Protein AF-A0A7S3FKB0-F1 (afdb_monomer)

Nearest PDB structures (foldseek):
  8jdp-assembly1_A  TM=9.686E-01  e=9.813E-08  Mus musculus
  8jdz-assembly1_A  TM=9.689E-01  e=1.049E-07  Mus musculus
  8jdx-assembly1_A  TM=9.694E-01  e=1.122E-07  Mus musculus
  8jdu-assembly1_A  TM=9.691E-01  e=1.567E-07  Mus musculus
  8jdt-assembly1_A  TM=9.195E-01  e=1.567E-07  Mus musculus

Sequence (103 aa):
MRAHSVDEGLHAACDAHAPHVVALPRSTEEVSRAVQLAAERRVPVVPFGAGTSLEGHIHALAGGLSVDTSRMDSVMAVHEADLTCTVQAGVRRKALNEHLRDR

pLDDT: mean 91.94, std 9.39, range [60.53, 98.56]

Foldseek 3Di:
DLLLQAEPAPPPSDPLQAAPEEDADQDPVSVVVQVVVCVVVVFDEQEDEPRHDHPRSRGNNVHGYYYYQLNQADWPADDVVVRDTDGGPRHDPVNVCVVPVPD

InterPro domains:
  IPR006094 FAD linked oxidase, N-terminal [PF01565] (19-101)
  IPR016166 FAD-binding domain, PCMH-type [PS51387] (14-103)
  IPR016169 FAD-binding, type PCMH, subdomain 2 [G3DSA:3.30.465.10] (2-103)
  IPR036318 FAD-binding, type PCMH-like superfamily [SSF56176] (15-102)

Mean predicted aligned error: 4.15 Å

Organism: NCBI:txid676789

Radius of gyration: 15.7 Å; Cα contacts (8 Å, |Δi|>4): 18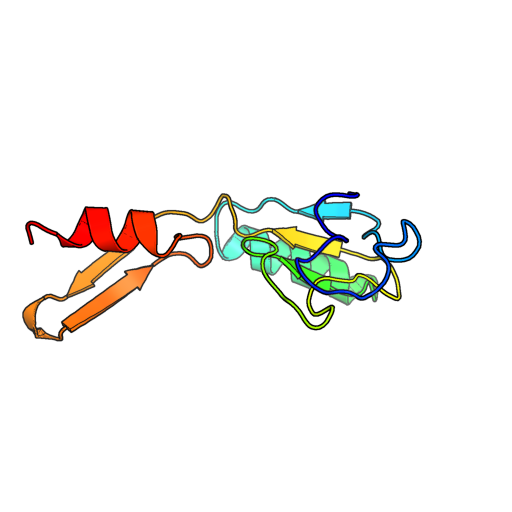7; chains: 1; bounding box: 36×21×45 Å

Structure (mmCIF, N/CA/C/O backbone):
data_AF-A0A7S3FKB0-F1
#
_entry.id   AF-A0A7S3FKB0-F1
#
loop_
_atom_site.group_PDB
_atom_site.id
_atom_site.type_symbol
_atom_site.label_atom_id
_atom_site.label_alt_id
_atom_site.label_comp_id
_atom_site.label_asym_id
_atom_site.label_entity_id
_atom_site.label_seq_id
_atom_site.pdbx_PDB_ins_code
_atom_site.Cartn_x
_atom_site.Cartn_y
_atom_site.Cartn_z
_atom_site.occupancy
_atom_site.B_iso_or_equiv
_atom_site.auth_seq_id
_atom_site.auth_comp_id
_atom_site.auth_asym_id
_atom_site.auth_atom_id
_atom_site.pdbx_PDB_model_num
ATOM 1 N N . MET A 1 1 ? 7.151 10.790 -7.720 1.00 72.25 1 MET A N 1
ATOM 2 C CA . MET A 1 1 ? 8.064 9.719 -8.178 1.00 72.25 1 MET A CA 1
ATOM 3 C C . MET A 1 1 ? 9.264 9.578 -7.256 1.00 72.25 1 MET A C 1
ATOM 5 O O . MET A 1 1 ? 9.337 8.545 -6.621 1.00 72.25 1 MET A O 1
ATOM 9 N N . ARG A 1 2 ? 10.113 10.603 -7.064 1.00 72.75 2 ARG A N 1
ATOM 10 C CA . ARG A 1 2 ? 11.293 10.525 -6.170 1.00 72.75 2 ARG A CA 1
ATOM 11 C C . ARG A 1 2 ? 10.998 10.055 -4.735 1.00 72.75 2 ARG A C 1
ATOM 13 O O . ARG A 1 2 ? 11.724 9.237 -4.202 1.00 72.75 2 ARG A O 1
ATOM 20 N N . ALA A 1 3 ? 9.896 10.494 -4.122 1.00 81.88 3 ALA A N 1
ATOM 21 C CA . ALA A 1 3 ? 9.503 10.013 -2.786 1.00 81.88 3 ALA A CA 1
ATOM 22 C C . ALA A 1 3 ? 9.214 8.493 -2.720 1.00 81.88 3 ALA A C 1
ATOM 24 O O . ALA A 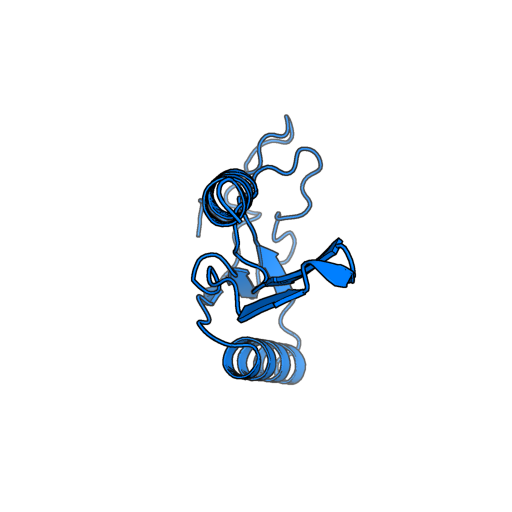1 3 ? 9.215 7.927 -1.640 1.00 81.88 3 ALA A O 1
ATOM 25 N N . HIS A 1 4 ? 8.993 7.839 -3.866 1.00 83.75 4 HIS A N 1
ATOM 26 C CA . HIS A 1 4 ? 8.727 6.400 -3.991 1.00 83.75 4 HIS A CA 1
ATOM 27 C C . HIS A 1 4 ? 9.962 5.627 -4.473 1.00 83.75 4 HIS A C 1
ATOM 29 O O . HIS A 1 4 ? 9.834 4.538 -5.018 1.00 83.75 4 HIS A O 1
ATOM 35 N N . SER A 1 5 ? 11.148 6.221 -4.337 1.00 80.88 5 SER A N 1
ATOM 36 C CA . SER A 1 5 ? 12.445 5.613 -4.655 1.00 80.88 5 SER A CA 1
ATOM 37 C C . SER A 1 5 ? 13.516 5.937 -3.621 1.00 80.88 5 SER A C 1
ATOM 39 O O . SER A 1 5 ? 14.697 5.719 -3.872 1.00 80.88 5 SER A O 1
ATOM 41 N N . VAL A 1 6 ? 13.100 6.519 -2.496 1.00 83.81 6 VAL A N 1
ATOM 42 C CA . VAL A 1 6 ? 13.949 6.843 -1.356 1.00 83.81 6 VAL A CA 1
ATOM 43 C C . VAL A 1 6 ? 13.384 6.100 -0.167 1.00 83.81 6 VAL A C 1
ATOM 45 O O . VAL A 1 6 ? 12.209 6.279 0.155 1.00 83.81 6 VAL A O 1
ATOM 48 N N . ASP A 1 7 ? 14.223 5.288 0.458 1.00 80.62 7 ASP A N 1
ATOM 49 C CA . ASP A 1 7 ? 13.972 4.730 1.776 1.00 80.62 7 ASP A CA 1
ATOM 50 C C . ASP A 1 7 ? 14.973 5.291 2.802 1.00 80.62 7 ASP A C 1
ATOM 52 O O . ASP A 1 7 ? 15.755 6.189 2.489 1.00 80.62 7 ASP A O 1
ATOM 56 N N . GLU A 1 8 ? 14.906 4.834 4.048 1.00 83.62 8 GLU A N 1
ATOM 57 C CA . GLU A 1 8 ? 15.770 5.299 5.145 1.00 83.62 8 GLU A CA 1
ATOM 58 C C . GLU A 1 8 ? 17.132 4.568 5.162 1.00 83.62 8 GLU A C 1
ATOM 60 O O . GLU A 1 8 ? 17.924 4.717 6.096 1.00 83.62 8 GLU A O 1
ATOM 65 N N . GLY A 1 9 ? 17.397 3.725 4.160 1.00 79.56 9 GLY A N 1
ATOM 66 C CA . GLY A 1 9 ? 18.623 2.955 4.032 1.00 79.56 9 GLY A CA 1
ATOM 67 C C . GLY A 1 9 ? 19.819 3.790 3.580 1.00 79.56 9 GLY A C 1
ATOM 68 O O . GLY A 1 9 ? 19.709 4.915 3.098 1.00 79.56 9 GLY A O 1
ATOM 69 N N . LEU A 1 10 ? 21.009 3.197 3.701 1.00 73.00 10 LEU A N 1
ATOM 70 C CA . LEU A 1 10 ? 22.262 3.823 3.257 1.00 73.00 10 LEU A CA 1
ATOM 71 C C . LEU A 1 10 ? 22.555 3.592 1.764 1.00 73.00 10 LEU A C 1
ATOM 73 O O . LEU A 1 10 ? 23.545 4.098 1.233 1.00 73.00 10 LEU A O 1
ATOM 77 N N . HIS A 1 11 ? 21.723 2.796 1.087 1.00 69.31 11 HIS A N 1
ATOM 78 C CA . HIS A 1 11 ? 21.816 2.601 -0.353 1.00 69.31 11 HIS A CA 1
ATOM 79 C C . HIS A 1 11 ? 21.559 3.937 -1.047 1.00 69.31 11 HIS A C 1
ATOM 81 O O . HIS A 1 11 ? 20.630 4.658 -0.692 1.00 69.31 11 HIS A O 1
ATOM 87 N N . ALA A 1 12 ? 22.387 4.286 -2.033 1.00 61.31 12 ALA A N 1
ATOM 88 C CA . ALA A 1 12 ? 22.240 5.554 -2.727 1.00 61.31 12 ALA A CA 1
ATOM 89 C C . ALA A 1 12 ? 20.846 5.643 -3.366 1.00 61.31 12 ALA A C 1
ATOM 91 O O . ALA A 1 12 ? 20.548 4.929 -4.325 1.00 61.31 12 ALA A O 1
ATOM 92 N N . ALA A 1 13 ? 20.011 6.541 -2.840 1.00 60.53 13 ALA A N 1
ATOM 93 C CA . ALA A 1 13 ? 18.793 6.982 -3.495 1.00 60.53 13 ALA A CA 1
ATOM 94 C C . ALA A 1 13 ? 19.158 7.503 -4.889 1.00 60.53 13 ALA A C 1
ATOM 96 O O . ALA A 1 13 ? 19.694 8.602 -5.043 1.00 60.53 13 ALA A O 1
ATOM 97 N N . CYS A 1 14 ? 18.910 6.684 -5.903 1.00 61.66 14 CYS A N 1
ATOM 98 C CA . CYS A 1 14 ? 19.194 7.009 -7.287 1.00 61.66 14 CYS A CA 1
ATOM 99 C C . CYS A 1 14 ? 17.869 7.227 -8.011 1.00 61.66 14 CYS A C 1
ATOM 101 O O . CYS A 1 14 ? 16.969 6.392 -7.919 1.00 61.66 14 CYS A O 1
ATOM 103 N N . ASP A 1 15 ? 17.756 8.312 -8.780 1.00 63.91 15 ASP A N 1
ATOM 104 C CA . ASP A 1 15 ? 16.571 8.569 -9.611 1.00 63.91 15 ASP A CA 1
ATOM 105 C C . ASP A 1 15 ? 16.335 7.442 -10.644 1.00 63.91 15 ASP A C 1
ATOM 107 O O . ASP A 1 15 ? 15.216 7.259 -11.116 1.00 63.91 15 ASP A O 1
ATOM 111 N N . ALA A 1 16 ? 17.356 6.620 -10.929 1.00 64.44 16 ALA A N 1
ATOM 112 C CA . ALA A 1 16 ? 17.243 5.398 -11.730 1.00 64.44 16 ALA A CA 1
ATOM 113 C C . ALA A 1 16 ? 16.360 4.303 -11.094 1.00 64.44 16 ALA A C 1
ATOM 115 O O . ALA A 1 16 ? 16.017 3.333 -11.764 1.00 64.44 16 ALA A O 1
ATOM 116 N N . HIS A 1 17 ? 15.992 4.436 -9.818 1.00 83.12 17 HIS A N 1
ATOM 117 C CA . HIS A 1 17 ? 15.121 3.499 -9.101 1.00 83.12 17 HIS A CA 1
ATOM 118 C C . HIS A 1 17 ? 13.719 4.070 -8.855 1.00 83.12 17 HIS A C 1
ATOM 120 O O . HIS A 1 17 ? 12.979 3.571 -8.004 1.00 83.12 17 HIS A O 1
ATOM 126 N N . ALA A 1 18 ? 13.350 5.130 -9.583 1.00 89.38 18 ALA A N 1
ATOM 127 C CA . ALA A 1 18 ? 12.018 5.710 -9.536 1.00 89.38 18 ALA A CA 1
ATOM 128 C C . ALA A 1 18 ? 10.990 4.894 -10.332 1.00 89.38 18 ALA A C 1
ATOM 130 O O . ALA A 1 18 ? 11.270 4.459 -11.451 1.00 89.38 18 ALA A O 1
ATOM 131 N N . PRO A 1 19 ? 9.764 4.713 -9.802 1.00 93.81 19 PRO A N 1
ATOM 132 C CA . PRO A 1 19 ? 8.681 4.135 -10.583 1.00 93.81 19 PRO A CA 1
ATOM 133 C C . PRO A 1 19 ? 8.271 5.095 -11.709 1.00 93.81 19 PRO A C 1
ATOM 135 O O . PRO A 1 19 ? 8.316 6.317 -11.550 1.00 93.81 19 PRO A O 1
ATOM 138 N N . HIS A 1 20 ? 7.790 4.541 -12.825 1.00 94.94 20 HIS A N 1
ATOM 139 C CA . HIS A 1 20 ? 7.253 5.315 -13.951 1.00 94.94 20 HIS A CA 1
ATOM 140 C C . HIS A 1 20 ? 5.903 5.958 -13.624 1.00 94.94 20 HIS A C 1
ATOM 142 O O . HIS A 1 20 ? 5.518 6.945 -14.243 1.00 94.94 20 HIS A O 1
ATOM 148 N N . VAL A 1 21 ? 5.149 5.377 -12.690 1.00 95.31 21 VAL A N 1
ATOM 149 C CA . VAL A 1 21 ? 3.837 5.870 -12.270 1.00 95.31 21 VAL A CA 1
ATOM 150 C C . VAL A 1 21 ? 3.564 5.469 -10.824 1.00 95.31 21 VAL A C 1
ATOM 152 O O . VAL A 1 21 ? 4.029 4.433 -10.355 1.00 95.31 21 VAL A O 1
ATOM 155 N N . VAL A 1 22 ? 2.800 6.298 -10.116 1.00 97.44 22 VAL A N 1
ATOM 156 C CA . VAL A 1 22 ? 2.329 6.019 -8.756 1.00 97.44 22 VAL A CA 1
ATOM 157 C C . VAL A 1 22 ? 0.804 5.984 -8.775 1.00 97.44 22 VAL A C 1
ATOM 159 O O . VAL A 1 22 ? 0.174 6.960 -9.184 1.00 97.44 22 VAL A O 1
ATOM 162 N N . ALA A 1 23 ? 0.212 4.880 -8.328 1.00 98.06 23 ALA A N 1
ATOM 163 C CA . ALA A 1 23 ? -1.210 4.793 -8.022 1.00 98.06 23 ALA A CA 1
ATOM 164 C C . ALA A 1 23 ? -1.441 5.113 -6.543 1.00 98.06 23 ALA A C 1
ATOM 166 O O . ALA A 1 23 ? -0.710 4.633 -5.680 1.00 98.06 23 ALA A O 1
ATOM 167 N N . LEU A 1 24 ? -2.483 5.899 -6.269 1.00 98.12 24 LEU A N 1
ATOM 168 C CA . LEU A 1 24 ? -2.903 6.307 -4.926 1.00 98.12 24 LEU A CA 1
ATOM 169 C C . LEU A 1 24 ? -4.341 5.827 -4.662 1.00 98.12 24 LEU A C 1
ATOM 171 O O . LEU A 1 24 ? -5.253 6.665 -4.609 1.00 98.12 24 LEU A O 1
ATOM 175 N N . PRO A 1 25 ? -4.564 4.502 -4.595 1.00 98.25 25 PRO A N 1
ATOM 176 C CA . PRO A 1 25 ? -5.888 3.925 -4.427 1.00 98.25 25 PRO A CA 1
ATOM 177 C C . PRO A 1 25 ? -6.509 4.293 -3.078 1.00 98.25 25 PRO A C 1
ATOM 179 O O . PRO A 1 25 ? -5.816 4.531 -2.091 1.00 98.25 25 PRO A O 1
ATOM 182 N N . ARG A 1 26 ? -7.838 4.305 -3.037 1.00 98.25 26 ARG A N 1
ATOM 183 C CA . ARG A 1 26 ? -8.659 4.515 -1.835 1.00 98.25 26 ARG A CA 1
ATOM 184 C C . ARG A 1 26 ? -9.410 3.257 -1.402 1.00 98.25 26 ARG A C 1
ATOM 186 O O . ARG A 1 26 ? -10.054 3.262 -0.355 1.00 98.25 26 ARG A O 1
ATOM 193 N N . SER A 1 27 ? -9.328 2.181 -2.183 1.00 98.19 27 SER A N 1
ATOM 194 C CA . SER A 1 27 ? -9.981 0.910 -1.879 1.00 98.19 27 SER A CA 1
ATOM 195 C C . SER A 1 27 ? -9.209 -0.295 -2.422 1.00 98.19 27 SER A C 1
ATOM 197 O O . SER A 1 27 ? -8.326 -0.169 -3.276 1.00 98.19 27 SER A O 1
ATOM 199 N N . THR A 1 28 ? -9.563 -1.484 -1.936 1.00 98.25 28 THR A N 1
ATOM 200 C CA . THR A 1 28 ? -9.006 -2.760 -2.406 1.00 98.25 28 THR A CA 1
ATOM 201 C C . THR A 1 28 ? -9.336 -3.014 -3.879 1.00 98.25 28 THR A C 1
ATOM 203 O O . THR A 1 28 ? -8.526 -3.579 -4.611 1.00 98.25 28 THR A O 1
ATOM 206 N N . GLU A 1 29 ? -10.498 -2.562 -4.347 1.00 98.56 29 GLU A N 1
ATOM 207 C CA . GLU A 1 29 ? -10.928 -2.683 -5.742 1.00 98.56 29 GLU A CA 1
ATOM 208 C C . GLU A 1 29 ? -10.042 -1.841 -6.664 1.00 98.56 29 GLU A C 1
ATOM 210 O O . GLU A 1 29 ? -9.620 -2.321 -7.716 1.00 98.56 29 GLU A O 1
ATOM 215 N N . GLU A 1 30 ? -9.701 -0.614 -6.257 1.00 98.50 30 GLU A N 1
ATOM 216 C CA . GLU A 1 30 ? -8.781 0.240 -7.011 1.00 98.50 30 GLU A CA 1
ATOM 217 C C . GLU A 1 30 ? -7.366 -0.359 -7.064 1.00 98.50 30 GLU A C 1
ATOM 219 O O . GLU A 1 30 ? -6.750 -0.364 -8.134 1.00 98.50 30 GLU A O 1
ATOM 224 N N . VAL A 1 31 ? -6.875 -0.936 -5.955 1.00 98.44 31 VAL A N 1
ATOM 225 C CA . VAL A 1 31 ? -5.611 -1.703 -5.934 1.00 98.44 31 VAL A CA 1
ATOM 226 C C . VAL A 1 31 ? -5.680 -2.860 -6.928 1.00 98.44 31 VAL A C 1
ATOM 228 O O . VAL A 1 31 ? -4.809 -2.992 -7.788 1.00 98.44 31 VAL A O 1
ATOM 231 N N . SER A 1 32 ? -6.730 -3.680 -6.841 1.00 98.44 32 SER A N 1
ATOM 232 C CA . SER A 1 32 ? -6.926 -4.847 -7.703 1.00 98.44 32 SER A CA 1
ATOM 233 C C . SER A 1 32 ? -6.943 -4.449 -9.178 1.00 98.44 32 SER A C 1
ATOM 235 O O . SER A 1 32 ? -6.240 -5.049 -9.992 1.00 98.44 32 SER A O 1
ATOM 237 N N . ARG A 1 33 ? -7.659 -3.374 -9.529 1.00 98.50 33 ARG A N 1
ATOM 238 C CA . ARG A 1 33 ? -7.723 -2.881 -10.907 1.00 98.50 33 ARG A CA 1
ATOM 239 C C . ARG A 1 33 ? -6.366 -2.393 -11.414 1.00 98.50 33 ARG A C 1
ATOM 241 O O . ARG A 1 33 ? -6.010 -2.689 -12.555 1.00 98.50 33 ARG A O 1
ATOM 248 N N . ALA A 1 34 ? -5.611 -1.673 -10.585 1.00 98.06 34 ALA A N 1
ATOM 249 C CA . ALA A 1 34 ? -4.280 -1.189 -10.942 1.00 98.06 34 ALA A CA 1
ATOM 250 C C . ALA A 1 34 ? -3.292 -2.347 -11.168 1.00 98.06 34 ALA A C 1
ATOM 252 O O . ALA A 1 34 ? -2.567 -2.355 -12.164 1.00 98.06 34 ALA A O 1
ATOM 253 N N . VAL A 1 35 ? -3.309 -3.354 -10.289 1.00 98.06 35 VAL A N 1
ATOM 254 C CA . VAL A 1 35 ? -2.451 -4.545 -10.395 1.00 98.06 35 VAL A CA 1
ATOM 255 C C . VAL A 1 35 ? -2.823 -5.399 -11.607 1.00 98.06 35 VAL A C 1
ATOM 257 O O . VAL A 1 35 ? -1.931 -5.841 -12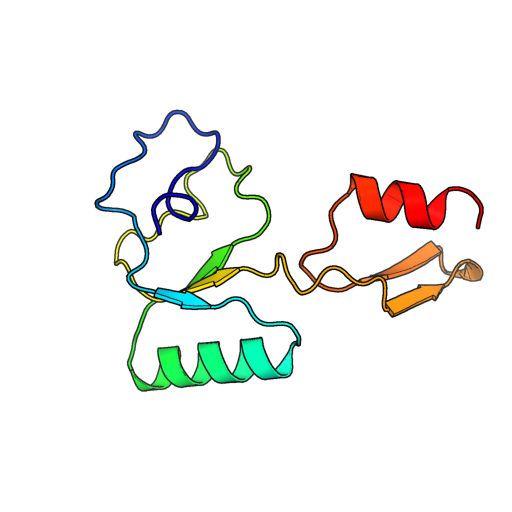.326 1.00 98.06 35 VAL A O 1
ATOM 260 N N . GLN A 1 36 ? -4.116 -5.587 -11.891 1.00 98.50 36 GLN A N 1
ATOM 261 C CA . GLN A 1 36 ? -4.569 -6.296 -13.094 1.00 98.50 36 GLN A CA 1
ATOM 262 C C . GLN A 1 36 ? -4.071 -5.613 -14.373 1.00 98.50 36 GLN A C 1
ATOM 264 O O . GLN A 1 36 ? -3.485 -6.269 -15.230 1.00 98.50 36 GLN A O 1
ATOM 269 N N . LEU A 1 37 ? -4.223 -4.288 -14.476 1.00 97.94 37 LEU A N 1
ATOM 270 C CA . LEU A 1 37 ? -3.745 -3.529 -15.635 1.00 97.94 37 LEU A CA 1
ATOM 271 C C . LEU A 1 37 ? -2.217 -3.608 -15.791 1.00 97.94 37 LEU A C 1
ATOM 273 O O . LEU A 1 37 ? -1.707 -3.698 -16.910 1.00 97.94 37 LEU A O 1
ATOM 277 N N . ALA A 1 38 ? -1.479 -3.570 -14.678 1.00 97.88 38 ALA A N 1
ATOM 278 C CA . ALA A 1 38 ? -0.032 -3.752 -14.691 1.00 97.88 38 ALA A CA 1
ATOM 279 C C . ALA A 1 38 ? 0.346 -5.160 -15.178 1.00 97.88 38 ALA A C 1
ATOM 281 O O . ALA A 1 38 ? 1.210 -5.292 -16.045 1.00 97.88 38 ALA A O 1
ATOM 282 N N . ALA A 1 39 ? -0.352 -6.195 -14.704 1.00 98.19 39 ALA A N 1
ATOM 283 C CA . ALA A 1 39 ? -0.133 -7.579 -15.110 1.00 98.19 39 ALA A CA 1
ATOM 284 C C . ALA A 1 39 ? -0.408 -7.803 -16.607 1.00 98.19 39 ALA A C 1
ATOM 286 O O . ALA A 1 39 ? 0.436 -8.374 -17.299 1.00 98.19 39 ALA A O 1
ATOM 287 N N . GLU A 1 40 ? -1.524 -7.283 -17.134 1.00 98.31 40 GLU A N 1
ATOM 288 C CA . GLU A 1 40 ? -1.868 -7.328 -18.568 1.00 98.31 40 GLU A CA 1
ATOM 289 C C . GLU A 1 40 ? -0.746 -6.756 -19.451 1.00 98.31 40 GLU A C 1
ATOM 291 O O . GLU A 1 40 ? -0.481 -7.248 -20.548 1.00 98.31 40 GLU A O 1
ATOM 296 N N . ARG A 1 41 ? -0.058 -5.722 -18.955 1.00 97.31 41 ARG A N 1
ATOM 297 C CA . ARG A 1 41 ? 1.014 -5.009 -19.664 1.00 97.31 41 ARG A CA 1
ATOM 298 C C . ARG A 1 41 ? 2.418 -5.475 -19.287 1.00 97.31 41 ARG A C 1
ATOM 300 O O . ARG A 1 41 ? 3.384 -4.915 -19.800 1.00 97.31 41 ARG A O 1
ATOM 307 N N . ARG A 1 42 ? 2.540 -6.480 -18.412 1.00 97.31 42 ARG A N 1
ATOM 308 C CA . ARG A 1 42 ? 3.814 -6.956 -17.841 1.00 97.31 42 ARG A CA 1
ATOM 309 C C . ARG A 1 42 ? 4.641 -5.833 -17.199 1.00 97.31 42 ARG A C 1
ATOM 311 O O . ARG A 1 42 ? 5.863 -5.810 -17.304 1.00 97.31 42 ARG A O 1
ATOM 318 N N . VAL A 1 43 ? 3.966 -4.890 -16.549 1.00 97.94 43 VAL A N 1
ATOM 319 C CA . VAL A 1 43 ? 4.587 -3.790 -15.807 1.00 97.94 43 VAL A CA 1
ATOM 320 C C . VAL A 1 43 ? 4.878 -4.259 -14.374 1.00 97.94 43 VAL A C 1
ATOM 322 O O . VAL A 1 43 ? 3.954 -4.726 -13.708 1.00 97.94 43 VAL A O 1
ATOM 325 N N . PRO A 1 44 ? 6.124 -4.133 -13.875 1.00 97.38 44 PRO A N 1
ATOM 326 C CA . PRO A 1 44 ? 6.458 -4.445 -12.487 1.00 97.38 44 PRO A CA 1
ATOM 327 C C . PRO A 1 44 ? 5.652 -3.602 -11.498 1.00 97.38 44 PRO A C 1
ATOM 329 O O . PRO A 1 44 ? 5.366 -2.431 -11.763 1.00 97.38 44 PRO A O 1
ATOM 332 N N . VAL A 1 45 ? 5.323 -4.191 -10.348 1.00 97.69 45 VAL A N 1
ATOM 333 C CA . VAL A 1 45 ? 4.570 -3.528 -9.279 1.00 97.69 45 VAL A CA 1
ATOM 334 C C . VAL A 1 45 ? 5.420 -3.462 -8.015 1.00 97.69 45 VAL A C 1
ATOM 336 O O . VAL A 1 45 ? 5.938 -4.483 -7.570 1.00 97.69 45 VAL A O 1
ATOM 339 N N . VAL A 1 46 ? 5.526 -2.270 -7.427 1.00 96.75 46 VAL A N 1
ATOM 340 C CA . VAL A 1 46 ? 6.233 -2.020 -6.165 1.00 96.75 46 VAL A CA 1
ATOM 341 C C . VAL A 1 46 ? 5.240 -1.477 -5.131 1.00 96.75 46 VAL A C 1
ATOM 343 O O . VAL A 1 46 ? 4.750 -0.354 -5.290 1.00 96.75 46 VAL A O 1
ATOM 346 N N . PRO A 1 47 ? 4.899 -2.231 -4.074 1.00 95.94 47 PRO A N 1
ATOM 347 C CA . PRO A 1 47 ? 4.053 -1.710 -3.008 1.00 95.94 47 PRO A CA 1
ATOM 348 C C . PRO A 1 47 ? 4.799 -0.630 -2.214 1.00 95.94 47 PRO A C 1
ATOM 350 O O . PRO A 1 47 ? 5.994 -0.749 -1.952 1.00 95.94 47 PRO A O 1
ATOM 353 N N . PHE A 1 48 ? 4.089 0.421 -1.813 1.00 96.69 48 PHE A N 1
ATOM 354 C CA . PHE A 1 48 ? 4.637 1.522 -1.029 1.00 96.69 48 PHE A CA 1
ATOM 355 C C . PHE A 1 48 ? 3.723 1.839 0.159 1.00 96.69 48 PHE A C 1
ATOM 357 O O . PHE A 1 48 ? 2.516 2.000 0.004 1.00 96.69 48 PHE A O 1
ATOM 364 N N . GLY A 1 49 ? 4.322 1.913 1.350 1.00 94.06 49 GLY A N 1
ATOM 365 C CA . GLY A 1 49 ? 3.649 2.294 2.593 1.00 94.06 49 GLY A CA 1
ATOM 366 C C . GLY A 1 49 ? 4.124 3.658 3.091 1.00 94.06 49 GLY A C 1
ATOM 367 O O . GLY A 1 49 ? 3.828 4.690 2.507 1.00 94.06 49 GLY A O 1
ATOM 368 N N . ALA A 1 50 ? 4.881 3.678 4.190 1.00 92.38 50 ALA A N 1
ATOM 369 C CA . ALA A 1 50 ? 5.427 4.919 4.751 1.00 92.38 50 ALA A CA 1
ATOM 370 C C . ALA A 1 50 ? 6.809 5.312 4.190 1.00 92.38 50 ALA A C 1
ATOM 372 O O . ALA A 1 50 ? 7.328 6.360 4.558 1.00 92.38 50 ALA A O 1
ATOM 373 N N . GLY A 1 51 ? 7.419 4.465 3.356 1.00 90.81 51 GLY A N 1
ATOM 374 C CA . GLY A 1 51 ? 8.768 4.678 2.821 1.00 90.81 51 GLY A CA 1
ATOM 375 C C . GLY A 1 51 ? 9.914 4.402 3.801 1.00 90.81 51 GLY A C 1
ATOM 376 O O . GLY A 1 51 ? 11.066 4.613 3.466 1.00 90.81 51 GLY A O 1
ATOM 377 N N . THR A 1 52 ? 9.635 3.879 4.996 1.00 90.50 52 THR A N 1
ATOM 378 C CA . THR A 1 52 ? 10.626 3.738 6.080 1.00 90.50 52 THR A CA 1
ATOM 379 C C . THR A 1 52 ? 11.439 2.435 6.032 1.00 90.50 52 THR A C 1
ATOM 381 O O . THR A 1 52 ? 11.879 1.951 7.073 1.00 90.50 52 THR A O 1
ATOM 384 N N . SER A 1 53 ? 11.561 1.799 4.863 1.00 88.25 53 SER A N 1
ATOM 385 C CA . SER A 1 53 ? 12.429 0.619 4.687 1.00 88.25 53 SER A CA 1
ATOM 386 C C . SER A 1 53 ? 13.901 1.018 4.854 1.00 88.25 53 SER A C 1
ATOM 388 O O . SER A 1 53 ? 14.240 2.177 4.655 1.00 88.25 53 SER A O 1
ATOM 390 N N . LEU A 1 54 ? 14.771 0.066 5.200 1.00 88.56 54 LEU A N 1
ATOM 391 C CA . LEU A 1 54 ? 16.230 0.265 5.250 1.00 88.56 54 LEU A CA 1
ATOM 392 C C . LEU A 1 54 ? 16.991 -0.536 4.179 1.00 88.56 54 LEU A C 1
ATOM 394 O O . LEU A 1 54 ? 18.200 -0.373 4.013 1.00 88.56 54 LEU A O 1
ATOM 398 N N . GLU A 1 55 ? 16.300 -1.427 3.467 1.00 87.81 55 GLU A N 1
ATOM 399 C CA . GLU A 1 55 ? 16.913 -2.473 2.636 1.00 87.81 55 GLU A CA 1
ATOM 400 C C . GLU A 1 55 ? 16.527 -2.369 1.149 1.00 87.81 55 GLU A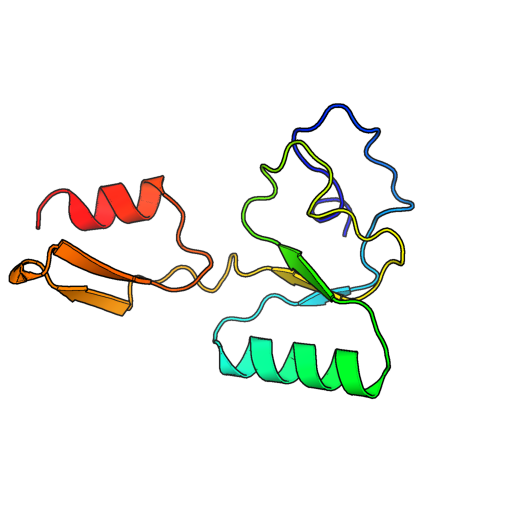 C 1
ATOM 402 O O . GLU A 1 55 ? 16.710 -3.308 0.382 1.00 87.81 55 GLU A O 1
ATOM 407 N N . GLY A 1 56 ? 15.986 -1.232 0.710 1.00 85.88 56 GLY A N 1
ATOM 408 C CA . GLY A 1 56 ? 15.633 -0.982 -0.688 1.00 85.88 56 GLY A CA 1
ATOM 409 C C . GLY A 1 56 ? 14.320 -1.616 -1.153 1.00 85.88 56 GLY A C 1
ATOM 410 O O . GLY A 1 56 ? 14.069 -1.659 -2.355 1.00 85.88 56 GLY A O 1
ATOM 411 N N . HIS A 1 57 ? 13.450 -2.082 -0.249 1.00 88.69 57 HIS A N 1
ATOM 412 C CA . HIS A 1 57 ? 12.199 -2.783 -0.596 1.00 88.69 57 HIS A CA 1
ATOM 413 C C . HIS A 1 57 ? 11.258 -1.994 -1.515 1.00 88.69 57 HIS A C 1
ATOM 415 O O . HIS A 1 57 ? 10.446 -2.578 -2.230 1.00 88.69 57 HIS A O 1
ATOM 421 N N . ILE A 1 58 ? 11.349 -0.667 -1.476 1.00 91.00 58 ILE A N 1
ATOM 422 C CA . ILE A 1 58 ? 10.504 0.236 -2.261 1.00 91.00 58 ILE A CA 1
ATOM 423 C C . ILE A 1 58 ? 11.202 0.766 -3.519 1.00 91.00 58 ILE A C 1
ATOM 425 O O . ILE A 1 58 ? 10.643 1.603 -4.222 1.00 91.00 58 ILE A O 1
ATOM 429 N N . HIS A 1 59 ? 12.422 0.311 -3.814 1.00 90.38 59 HIS A N 1
ATOM 430 C CA . HIS A 1 59 ? 13.160 0.739 -4.997 1.00 90.38 59 HIS A CA 1
ATOM 431 C C . HIS A 1 59 ? 12.612 0.053 -6.251 1.00 90.38 59 HIS A C 1
ATOM 433 O O . HIS A 1 59 ? 12.611 -1.173 -6.376 1.00 90.38 59 HIS A O 1
ATOM 439 N N . ALA A 1 60 ? 12.193 0.850 -7.231 1.00 92.25 60 ALA A N 1
ATOM 440 C CA . ALA A 1 60 ? 11.682 0.360 -8.501 1.00 92.25 60 ALA A CA 1
ATOM 441 C C . ALA A 1 60 ? 12.839 0.122 -9.482 1.00 92.25 60 ALA A C 1
ATOM 443 O O . ALA A 1 60 ? 13.054 0.894 -10.413 1.00 92.25 60 ALA A O 1
ATOM 444 N N . LEU A 1 61 ? 13.602 -0.955 -9.270 1.00 90.31 61 LEU A N 1
ATOM 445 C CA . LEU A 1 61 ? 14.811 -1.270 -10.054 1.00 90.31 61 LEU A CA 1
ATOM 446 C C . LEU A 1 61 ? 14.555 -1.392 -11.568 1.00 90.31 61 LEU A C 1
ATOM 448 O O . LEU A 1 61 ? 15.442 -1.114 -12.367 1.00 90.31 61 LEU A O 1
ATOM 452 N N . ALA A 1 62 ? 13.341 -1.792 -11.952 1.00 91.69 62 ALA A N 1
ATOM 453 C CA . ALA A 1 62 ? 12.878 -1.872 -13.339 1.00 91.69 62 ALA A CA 1
ATOM 454 C C . ALA A 1 62 ? 11.829 -0.788 -13.675 1.00 91.69 62 ALA A C 1
ATOM 456 O O . ALA A 1 62 ? 11.047 -0.934 -14.618 1.00 91.69 62 ALA A O 1
ATOM 457 N N . GLY A 1 63 ? 11.762 0.277 -12.869 1.00 92.75 63 GLY A N 1
ATOM 458 C CA . GLY A 1 63 ? 10.673 1.245 -12.875 1.00 92.75 63 GLY A CA 1
ATOM 459 C C . GLY A 1 63 ? 9.322 0.576 -12.604 1.00 92.75 63 GLY A C 1
ATOM 460 O O . GLY A 1 63 ? 9.201 -0.335 -11.788 1.00 92.75 63 GLY A O 1
ATOM 461 N N . GLY A 1 64 ? 8.288 1.020 -13.313 1.00 95.31 64 GLY A N 1
ATOM 462 C CA . GLY A 1 64 ? 6.962 0.398 -13.287 1.00 95.31 64 GLY A CA 1
ATOM 463 C C . GLY A 1 64 ? 5.950 1.159 -12.438 1.00 95.31 64 GLY A C 1
ATOM 464 O O . GLY A 1 64 ? 5.983 2.390 -12.381 1.00 95.31 64 GLY A O 1
ATOM 465 N N . LEU A 1 65 ? 5.014 0.425 -11.841 1.00 97.50 65 LEU A N 1
ATOM 466 C CA . LEU A 1 65 ? 3.918 0.965 -11.047 1.00 97.50 65 LEU A CA 1
ATOM 467 C C . LEU A 1 65 ? 4.249 0.863 -9.558 1.00 97.50 65 LEU A C 1
ATOM 469 O O . LEU A 1 65 ? 4.349 -0.235 -9.021 1.00 97.50 65 LEU A O 1
ATOM 473 N N . SER A 1 66 ? 4.330 1.998 -8.869 1.00 97.56 66 SER A N 1
ATOM 474 C CA . SER A 1 66 ? 4.250 2.009 -7.409 1.00 97.56 66 SER A CA 1
ATOM 475 C C . SER A 1 66 ? 2.789 2.084 -6.967 1.00 97.56 66 SER A C 1
ATOM 477 O O . SER A 1 66 ? 2.036 2.912 -7.481 1.00 97.56 66 SER A O 1
ATOM 479 N N . VAL A 1 67 ? 2.379 1.230 -6.031 1.00 98.31 67 VAL A N 1
ATOM 480 C CA . VAL A 1 67 ? 1.042 1.276 -5.418 1.00 98.31 67 VAL A CA 1
ATOM 481 C C . VAL A 1 67 ? 1.194 1.787 -3.998 1.00 98.31 67 VAL A C 1
ATOM 483 O O . VAL A 1 67 ? 1.672 1.060 -3.130 1.00 98.31 67 VAL A O 1
ATOM 486 N N . ASP A 1 68 ? 0.801 3.036 -3.776 1.00 97.94 68 ASP A N 1
ATOM 487 C CA . ASP A 1 68 ? 0.900 3.693 -2.480 1.00 97.94 68 ASP A CA 1
ATOM 488 C C . ASP A 1 68 ? -0.429 3.636 -1.734 1.00 97.94 68 ASP A C 1
ATOM 490 O O . ASP A 1 68 ? -1.419 4.263 -2.117 1.00 97.94 68 ASP A O 1
ATOM 494 N N . THR A 1 69 ? -0.435 2.881 -0.640 1.00 97.94 69 THR A N 1
ATOM 495 C CA . THR A 1 69 ? -1.623 2.662 0.183 1.00 97.94 69 THR A CA 1
ATOM 496 C C . THR A 1 69 ? -1.891 3.801 1.162 1.00 97.94 69 THR A C 1
ATOM 498 O O . THR A 1 69 ? -2.826 3.690 1.945 1.00 97.94 69 THR A O 1
ATOM 501 N N . SER A 1 70 ? -1.139 4.907 1.132 1.00 97.00 70 SER A N 1
ATOM 502 C CA . SER A 1 70 ? -1.258 6.031 2.076 1.00 97.00 70 SER A CA 1
ATOM 503 C C . SER A 1 70 ? -2.647 6.674 2.149 1.00 97.00 70 SER A C 1
ATOM 505 O O . SER A 1 70 ? -2.948 7.325 3.145 1.00 97.00 70 SER A O 1
ATOM 507 N N . ARG A 1 71 ? -3.500 6.483 1.133 1.00 97.69 71 ARG A N 1
ATOM 508 C CA . ARG A 1 71 ? -4.905 6.938 1.118 1.00 97.69 71 ARG A CA 1
ATOM 509 C C . ARG A 1 71 ? -5.922 5.883 1.562 1.00 97.69 71 ARG A C 1
ATOM 511 O O . ARG A 1 71 ? -7.116 6.163 1.572 1.00 97.69 71 ARG A O 1
ATOM 518 N N . MET A 1 72 ? -5.464 4.678 1.880 1.00 98.12 72 MET A N 1
ATOM 519 C CA . MET A 1 72 ? -6.249 3.611 2.489 1.00 98.12 72 MET A CA 1
ATOM 520 C C . MET A 1 72 ? -5.931 3.600 3.994 1.00 98.12 72 MET A C 1
ATOM 522 O O . MET A 1 72 ? -5.250 2.701 4.484 1.00 98.12 72 MET A O 1
ATOM 526 N N . ASP A 1 73 ? -6.340 4.640 4.718 1.00 97.56 73 ASP A N 1
ATOM 527 C CA . ASP A 1 73 ? -5.907 4.963 6.086 1.00 97.56 73 ASP A CA 1
ATOM 528 C C . ASP A 1 73 ? -7.017 4.844 7.150 1.00 97.56 73 ASP A C 1
ATOM 530 O O . ASP A 1 73 ? -6.902 5.397 8.245 1.00 97.56 73 ASP A O 1
ATOM 534 N N . SER A 1 74 ? -8.073 4.079 6.864 1.00 97.62 74 SER A N 1
ATOM 535 C CA . SER A 1 74 ? -9.208 3.882 7.774 1.00 97.62 74 SER A CA 1
ATOM 536 C C . SER A 1 74 ? -9.112 2.608 8.625 1.00 97.62 74 SER A C 1
ATOM 538 O O . SER A 1 74 ? -8.687 1.545 8.162 1.00 97.62 74 SER A O 1
ATOM 540 N N . VAL A 1 75 ? -9.588 2.696 9.872 1.00 97.50 75 VAL A N 1
ATOM 541 C CA . VAL A 1 75 ? -9.891 1.538 10.733 1.00 97.50 75 VAL A CA 1
ATOM 542 C C . VAL A 1 75 ? -11.311 1.068 10.411 1.00 97.50 75 VAL A C 1
ATOM 544 O O . VAL A 1 75 ? -12.261 1.828 10.577 1.00 97.50 75 VAL A O 1
ATOM 547 N N . MET A 1 76 ? -11.457 -0.165 9.929 1.00 97.38 76 MET A N 1
ATOM 548 C CA . MET A 1 76 ? -12.727 -0.703 9.425 1.00 97.38 76 MET A CA 1
ATOM 549 C C . MET A 1 76 ? -13.563 -1.354 10.528 1.00 97.38 76 MET A C 1
ATOM 551 O O . MET A 1 76 ? -14.786 -1.242 10.521 1.00 97.38 76 MET A O 1
ATOM 555 N N . ALA A 1 77 ? -12.912 -2.046 11.464 1.00 97.50 77 ALA A N 1
ATOM 556 C CA . ALA A 1 77 ? -13.570 -2.692 12.594 1.00 97.50 77 ALA A CA 1
ATOM 557 C C . ALA A 1 77 ? -12.594 -2.884 13.758 1.00 97.50 77 ALA A C 1
ATOM 559 O O . ALA A 1 77 ? -11.405 -3.124 13.540 1.00 97.50 77 ALA A O 1
ATOM 560 N N . VAL A 1 78 ? -13.108 -2.825 14.985 1.00 97.38 78 VAL A N 1
ATOM 561 C CA . VAL A 1 78 ? -12.385 -3.189 16.209 1.00 97.38 78 VAL A CA 1
ATOM 562 C C . VAL A 1 78 ? -13.203 -4.265 16.918 1.00 97.38 78 VAL A C 1
ATOM 564 O O . VAL A 1 78 ? -14.400 -4.087 17.134 1.00 97.38 78 VAL A O 1
ATOM 567 N N . HIS A 1 79 ? -12.561 -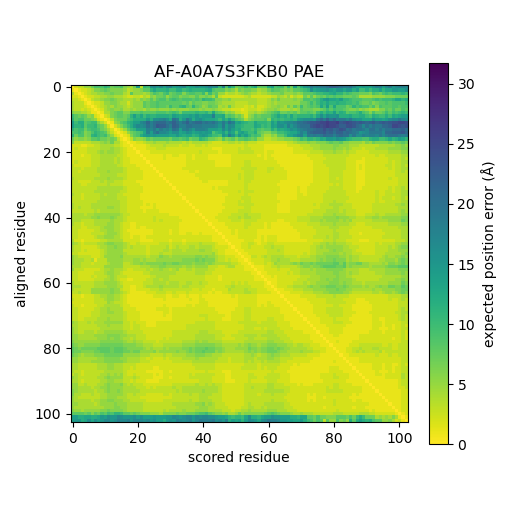5.382 17.244 1.00 96.50 79 HIS A N 1
ATOM 568 C CA . HIS A 1 79 ? -13.153 -6.525 17.930 1.00 96.50 79 HIS A CA 1
ATOM 569 C C . HIS A 1 79 ? -12.463 -6.677 19.289 1.00 96.50 79 HIS A C 1
ATOM 571 O O . HIS A 1 79 ? -11.508 -7.437 19.433 1.00 96.50 79 HIS A O 1
ATOM 577 N N . GLU A 1 80 ? -12.915 -5.905 20.280 1.00 94.81 80 GLU A N 1
ATOM 578 C CA . GLU A 1 80 ? -12.272 -5.806 21.603 1.00 94.81 80 GLU A CA 1
ATOM 579 C C . GLU A 1 80 ? -12.223 -7.147 22.340 1.00 94.81 80 GLU A C 1
ATOM 581 O O . GLU A 1 80 ? -11.192 -7.496 22.909 1.00 94.81 80 GLU A O 1
ATOM 586 N N . ALA A 1 81 ? -13.297 -7.938 22.257 1.00 96.19 81 ALA A N 1
ATOM 587 C CA . ALA A 1 81 ? -13.356 -9.266 22.867 1.00 96.19 81 ALA A CA 1
ATOM 588 C C . ALA A 1 81 ? -12.285 -10.225 22.314 1.00 96.19 81 ALA A C 1
ATOM 590 O O . ALA A 1 81 ? -11.787 -11.077 23.047 1.00 96.19 81 ALA A O 1
ATOM 591 N N . ASP A 1 82 ? -11.909 -10.049 21.044 1.00 97.00 82 ASP A N 1
ATOM 592 C CA . ASP A 1 82 ? -10.954 -10.903 20.336 1.00 97.00 82 ASP A CA 1
ATOM 593 C C . ASP A 1 82 ? -9.544 -10.292 20.280 1.00 97.00 82 ASP A C 1
ATOM 595 O O . ASP A 1 82 ? -8.619 -10.925 19.774 1.00 97.00 82 ASP A O 1
ATOM 599 N N . LEU A 1 83 ? -9.366 -9.059 20.775 1.00 95.12 83 LEU A N 1
ATOM 600 C CA . LEU A 1 83 ? -8.129 -8.274 20.677 1.00 95.12 83 LEU A CA 1
ATOM 601 C C . LEU A 1 83 ? -7.621 -8.120 19.230 1.00 95.12 83 LEU A C 1
ATOM 603 O O . LEU A 1 83 ? -6.415 -8.140 18.970 1.00 95.12 83 LEU A O 1
ATOM 607 N N . THR A 1 84 ? -8.539 -7.942 18.275 1.00 97.31 84 THR A N 1
ATOM 608 C CA . THR A 1 84 ? -8.200 -7.738 16.857 1.00 97.31 84 THR A CA 1
ATOM 609 C C . THR A 1 84 ? -8.842 -6.482 16.278 1.00 97.31 84 THR A C 1
ATOM 611 O O . THR A 1 84 ? -9.822 -5.945 16.795 1.00 97.31 84 THR A O 1
ATOM 614 N N . CYS A 1 85 ? -8.286 -5.988 15.174 1.00 97.12 85 CYS A N 1
ATOM 615 C CA . CYS A 1 85 ? -8.908 -4.942 14.373 1.00 97.12 85 CYS A CA 1
ATOM 616 C C . CYS A 1 85 ? -8.689 -5.212 12.884 1.00 97.12 85 CYS A C 1
ATOM 618 O O . CYS A 1 85 ? -7.664 -5.762 12.479 1.00 97.12 85 CYS A O 1
A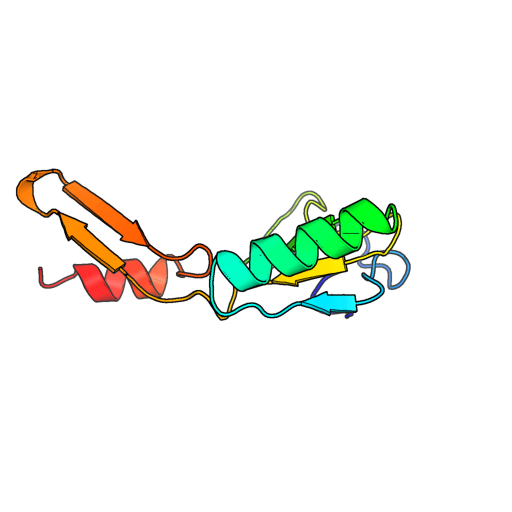TOM 620 N N . THR A 1 86 ? -9.660 -4.810 12.070 1.00 98.06 86 THR A N 1
ATOM 621 C CA . THR A 1 86 ? -9.533 -4.789 10.613 1.00 98.06 86 THR A CA 1
ATOM 622 C C . THR A 1 86 ? -9.199 -3.367 10.200 1.00 98.06 86 THR A C 1
ATOM 624 O O . THR A 1 86 ? -9.954 -2.439 10.491 1.00 98.06 86 THR A O 1
ATOM 627 N N . VAL A 1 87 ? -8.075 -3.182 9.515 1.00 98.12 87 VAL A N 1
ATOM 628 C CA . VAL A 1 87 ? -7.590 -1.871 9.077 1.00 98.12 87 VAL A CA 1
ATOM 629 C C . VAL A 1 87 ? -7.257 -1.894 7.597 1.00 98.12 87 VAL A C 1
ATOM 631 O O . VAL A 1 87 ? -6.898 -2.930 7.037 1.00 98.12 87 VAL A O 1
ATOM 634 N N . GLN A 1 88 ? -7.352 -0.736 6.961 1.00 98.31 88 GLN A N 1
ATOM 635 C CA . GLN A 1 88 ? -6.786 -0.557 5.640 1.00 98.31 88 GLN A CA 1
ATOM 636 C C . GLN A 1 88 ? -5.246 -0.505 5.698 1.00 98.31 88 GLN A C 1
ATOM 638 O O . GLN A 1 88 ? -4.649 -0.110 6.700 1.00 98.31 88 GLN A O 1
ATOM 643 N N . ALA A 1 89 ? -4.588 -0.900 4.606 1.00 97.44 89 ALA A N 1
ATOM 644 C CA . ALA A 1 89 ?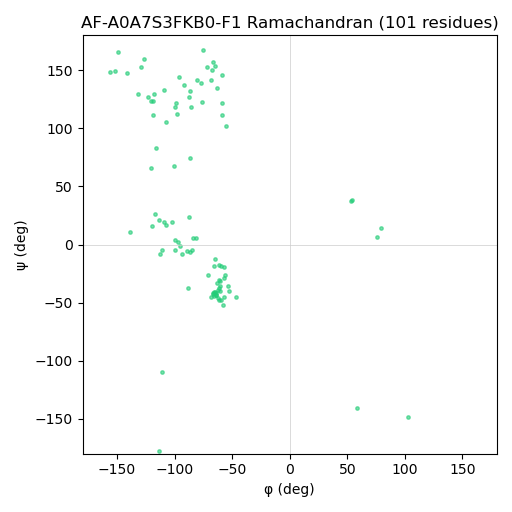 -3.139 -1.123 4.568 1.00 97.44 89 ALA A CA 1
ATOM 645 C C . ALA A 1 89 ? -2.273 0.139 4.780 1.00 97.44 89 ALA A C 1
ATOM 647 O O . ALA A 1 89 ? -1.084 0.029 5.065 1.00 97.44 89 ALA A O 1
ATOM 648 N N . GLY A 1 90 ? -2.835 1.337 4.614 1.00 97.56 90 GLY A N 1
ATOM 649 C CA . GLY A 1 90 ? -2.162 2.621 4.835 1.00 97.56 90 GLY A CA 1
ATOM 650 C C . GLY A 1 90 ? -2.219 3.140 6.269 1.00 97.56 90 GLY A C 1
ATOM 651 O O . GLY A 1 90 ? -1.580 4.153 6.568 1.00 97.56 90 GLY A O 1
ATOM 652 N N . VAL A 1 91 ? -2.964 2.479 7.164 1.00 98.12 91 VAL A N 1
ATOM 653 C CA . VAL A 1 91 ? -3.085 2.907 8.561 1.00 98.12 91 VAL A CA 1
ATOM 654 C C . VAL A 1 91 ? -1.711 2.935 9.231 1.00 98.12 91 VAL A C 1
ATOM 656 O O . VAL A 1 91 ? -1.001 1.935 9.336 1.00 98.12 91 VAL A O 1
ATOM 659 N N . ARG A 1 92 ? -1.333 4.110 9.741 1.00 96.25 92 ARG A N 1
ATOM 660 C CA . ARG A 1 92 ? -0.061 4.303 10.444 1.00 96.25 92 ARG A CA 1
ATOM 661 C C . ARG A 1 92 ? -0.172 3.829 11.884 1.00 96.25 92 ARG A C 1
ATOM 663 O O . ARG A 1 92 ? -1.132 4.158 12.575 1.00 96.25 92 ARG A O 1
ATOM 670 N N . ARG A 1 93 ? 0.896 3.208 12.393 1.00 95.25 93 ARG A N 1
ATOM 671 C CA . ARG A 1 93 ? 0.994 2.740 13.789 1.00 95.25 93 ARG A CA 1
ATOM 672 C C . ARG A 1 93 ? 0.547 3.783 14.823 1.00 95.25 93 ARG A C 1
ATOM 674 O O . ARG A 1 93 ? -0.171 3.451 15.754 1.00 95.25 93 ARG A O 1
ATOM 681 N N . LYS A 1 94 ? 0.981 5.044 14.684 1.00 95.94 94 LYS A N 1
ATOM 682 C CA . LYS A 1 94 ? 0.614 6.112 15.634 1.00 95.94 94 LYS A CA 1
ATOM 683 C C . LYS A 1 94 ? -0.886 6.423 15.605 1.00 95.94 94 LYS A C 1
ATOM 685 O O . LYS A 1 94 ? -1.478 6.517 16.670 1.00 95.94 94 LYS A O 1
ATOM 690 N N . ALA A 1 95 ? -1.472 6.526 14.412 1.00 95.69 95 ALA A N 1
ATOM 691 C CA . ALA A 1 95 ? -2.898 6.794 14.240 1.00 95.69 95 ALA A CA 1
ATOM 692 C C . ALA A 1 95 ? -3.753 5.636 14.773 1.00 95.69 95 ALA A C 1
ATOM 694 O O . ALA A 1 95 ? -4.735 5.869 15.468 1.00 95.69 95 ALA A O 1
ATOM 695 N N . LEU A 1 96 ? -3.334 4.388 14.526 1.00 96.88 96 LEU A N 1
ATOM 696 C CA . LEU A 1 96 ? -3.996 3.218 15.101 1.00 96.88 96 LEU A CA 1
ATOM 697 C C . LEU A 1 96 ? -3.944 3.236 16.633 1.00 96.88 96 LEU A C 1
ATOM 699 O O . LEU A 1 96 ? -4.968 3.075 17.284 1.00 96.88 96 LEU A O 1
ATOM 703 N N . ASN A 1 97 ? -2.766 3.486 17.213 1.00 96.38 97 ASN A N 1
ATOM 704 C CA . ASN A 1 97 ? -2.613 3.557 18.666 1.00 96.38 97 ASN A CA 1
ATOM 705 C C . ASN A 1 97 ? -3.466 4.665 19.297 1.00 96.38 97 ASN A C 1
ATOM 70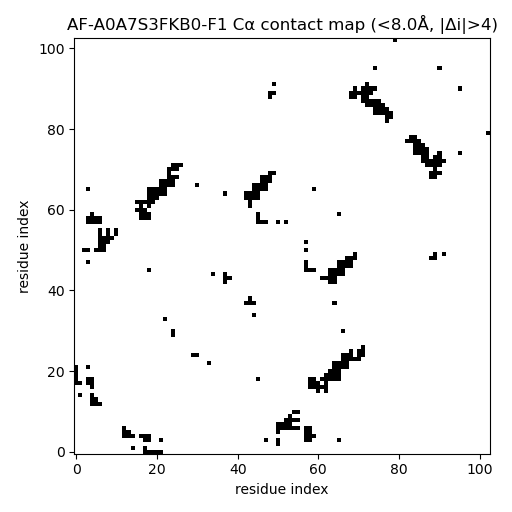7 O O . ASN A 1 97 ? -3.944 4.499 20.412 1.00 96.38 97 ASN A O 1
ATOM 711 N N . GLU A 1 98 ? -3.623 5.801 18.620 1.00 96.19 98 GLU A N 1
ATOM 712 C CA . GLU A 1 98 ? -4.492 6.888 19.071 1.00 96.19 98 GLU A CA 1
ATOM 713 C C . GLU A 1 98 ? -5.970 6.488 19.003 1.00 96.19 98 GLU A C 1
ATOM 715 O O . GLU A 1 98 ? -6.688 6.657 19.982 1.00 96.19 98 GLU A O 1
ATOM 720 N N . HIS A 1 99 ? -6.399 5.859 17.905 1.00 95.00 99 HIS A N 1
ATOM 721 C CA . HIS A 1 99 ? -7.770 5.372 17.725 1.00 95.00 99 HIS A CA 1
ATOM 722 C C . HIS A 1 99 ? -8.199 4.317 18.760 1.00 95.00 99 HIS A C 1
ATOM 724 O O . HIS A 1 99 ? -9.386 4.201 19.068 1.00 95.00 99 HIS A O 1
ATOM 730 N N . LEU A 1 100 ? -7.249 3.522 19.255 1.00 95.56 100 LEU A N 1
ATOM 731 C CA . LEU A 1 100 ? -7.491 2.437 20.209 1.00 95.56 100 LEU A CA 1
ATOM 732 C C . LEU A 1 100 ? -7.308 2.849 21.678 1.00 95.56 100 LEU A C 1
ATOM 734 O O . LEU A 1 100 ? -7.588 2.042 22.553 1.00 95.56 100 LEU A O 1
ATOM 738 N N . ARG A 1 101 ? -6.804 4.055 21.970 1.00 92.06 101 ARG A N 1
ATOM 739 C CA . ARG A 1 101 ? -6.348 4.430 23.322 1.00 92.06 101 ARG A CA 1
ATOM 740 C C . ARG A 1 101 ? -7.447 4.381 24.388 1.00 92.06 101 ARG A C 1
ATOM 742 O O . ARG A 1 101 ? -7.153 4.002 25.516 1.00 92.06 101 ARG A O 1
ATOM 749 N N . ASP A 1 102 ? -8.659 4.779 24.022 1.00 82.56 102 ASP A N 1
ATOM 750 C CA . ASP A 1 102 ? -9.779 4.981 24.949 1.00 82.56 102 ASP A CA 1
ATOM 751 C C . ASP A 1 102 ? -10.951 4.026 24.654 1.00 82.56 102 ASP A C 1
ATOM 753 O O . ASP A 1 102 ? -12.110 4.364 24.902 1.00 82.56 102 ASP A O 1
ATOM 757 N N . ARG A 1 103 ? -10.648 2.866 24.058 1.00 80.31 103 ARG A N 1
ATOM 758 C CA . ARG A 1 103 ? -11.605 1.796 23.761 1.00 80.31 103 ARG A CA 1
ATOM 759 C C . ARG A 1 103 ? -11.487 0.675 24.782 1.00 80.31 103 ARG A C 1
ATOM 761 O O . ARG A 1 103 ? -10.334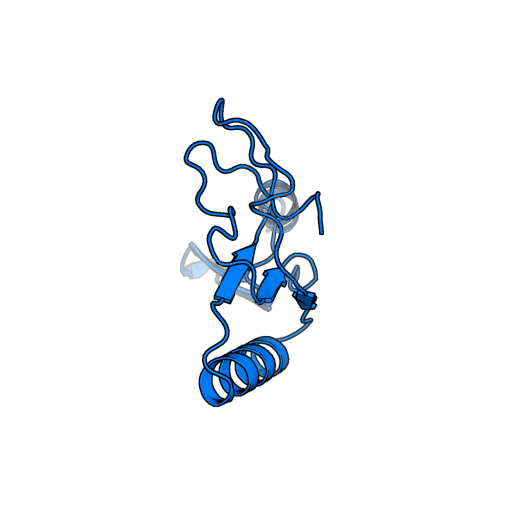 0.289 25.083 1.00 80.31 103 ARG A O 1
#

Solvent-accessible surface area (backbone atoms only — not comparable to full-atom values): 5877 Å² total; per-residue (Å²): 88,68,76,53,20,41,54,71,30,90,67,81,69,41,82,79,18,24,28,78,42,76,44,74,34,68,46,71,65,51,46,52,52,53,51,50,57,26,56,79,68,72,42,51,77,35,69,37,65,88,43,75,42,59,82,57,78,46,45,17,78,83,27,26,39,27,43,31,31,61,60,20,54,48,79,76,44,76,39,75,94,76,76,46,69,46,64,36,86,24,50,46,72,68,59,52,51,61,73,49,66,88,110

Secondary structure (DSSP, 8-state):
-GGGS--SSSS---GGG--SEEE--SSHHHHHHHHHHHHHTT--EEEESSS--SSSTT--TT--EEEEGGG---EEEEEGGGTEEEE-TT--HHHHHHHTTT-